Protein AF-A9KHM5-F1 (afdb_monomer_lite)

pLDDT: mean 89.19, std 10.15, range [40.72, 97.44]

Foldseek 3Di:
DVVVVVVVVVVVVVVVVVVVVVVVVVVVVLVCLVVVQDPDDDLPQDADQDDDDAQLQLQRLVCRQVSSVVDPGDSVVSLVPQPDADPRSHDDPVSSQVSVVVVVDDDDDDDDDPSVVSSVVRVSHRDDDDDD

Radius of gyration: 21.83 Å; chains: 1; bounding box: 55×41×56 Å

Organism: Lachnoclostridium phytofermentans (strain ATCC 700394 / DSM 18823 / ISDg) (NCBI:txid357809)

Sequence (132 aa):
MKSKMHLSKKIIFCAFICIAVLLGIFLAMNLYILLSTPKQYMITSENFIDYQPHYECSGYSSAYVLRSLGENANGLELYNNISNKNNDGTVSSEALVEFLKEKGYSVKLCSGTLMQLKHEISKGTPVTFNKF

Secondary structure (DSSP, 8-state):
-HHHHHHHHHHHHHHHHHHHHHHHHHHHHHHHHHHHS-S-----SS-------SS-HHHHHHHHHHHHTT----HHHHHHH--S--TTS---HHHHHHHHHHTT---------HHHHHHHHTTT--------

Structure (mmCIF, N/CA/C/O backbone):
data_AF-A9KHM5-F1
#
_entry.id   AF-A9KHM5-F1
#
loop_
_atom_site.group_PDB
_atom_site.id
_atom_site.type_symbol
_atom_site.label_atom_id
_atom_site.label_alt_id
_atom_site.label_comp_id
_atom_site.label_asym_id
_atom_site.label_entity_id
_atom_site.label_seq_id
_atom_site.pdbx_PDB_ins_code
_atom_site.Cartn_x
_atom_site.Cartn_y
_atom_site.Cartn_z
_atom_site.occupancy
_atom_site.B_iso_or_equiv
_atom_site.auth_seq_id
_atom_site.auth_comp_id
_atom_site.auth_asym_id
_atom_site.auth_atom_id
_atom_site.pdbx_PDB_model_num
ATOM 1 N N . MET A 1 1 ? -35.758 24.595 37.568 1.00 54.31 1 MET A N 1
ATOM 2 C CA . MET A 1 1 ? -34.459 23.934 37.857 1.00 54.31 1 MET A CA 1
ATOM 3 C C . MET A 1 1 ? -34.487 22.403 37.704 1.00 54.31 1 MET A C 1
ATOM 5 O O . MET A 1 1 ? -33.619 21.876 37.023 1.00 54.31 1 MET A O 1
ATOM 9 N N . LYS A 1 2 ? -35.494 21.680 38.233 1.00 55.06 2 LYS A N 1
ATOM 10 C CA . LYS A 1 2 ? -35.605 20.199 38.140 1.00 55.06 2 LYS A CA 1
ATOM 11 C C . LYS A 1 2 ? -35.641 19.612 36.711 1.00 55.06 2 LYS A C 1
ATOM 13 O O . LYS A 1 2 ? -35.027 18.580 36.479 1.00 55.06 2 LYS A O 1
ATOM 18 N N . SER A 1 3 ? -36.303 20.273 35.754 1.00 61.38 3 SER A N 1
ATOM 19 C CA . SER A 1 3 ? -36.415 19.791 34.360 1.00 61.38 3 SER A CA 1
ATOM 20 C C . SER A 1 3 ? -35.059 19.732 33.626 1.00 61.38 3 SER A C 1
ATOM 22 O O . SER A 1 3 ? -34.707 18.693 33.069 1.00 61.38 3 SER A O 1
ATOM 24 N N . LYS A 1 4 ? -34.225 2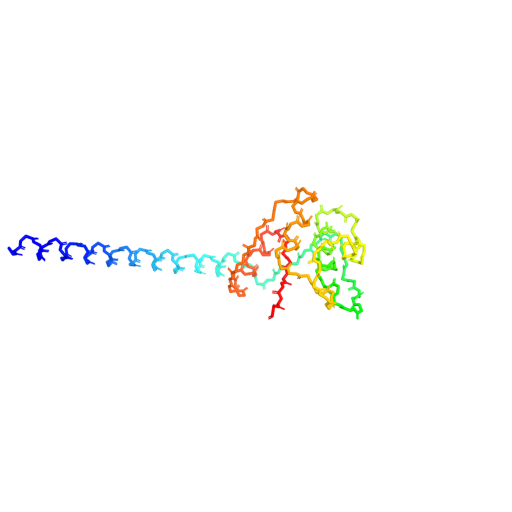0.783 33.740 1.00 61.19 4 LYS A N 1
ATOM 25 C CA . LYS A 1 4 ? -32.854 20.801 33.184 1.00 61.19 4 LYS A CA 1
ATOM 26 C C . LYS A 1 4 ? -31.978 19.668 33.740 1.00 61.19 4 LYS A C 1
ATOM 28 O O . LYS A 1 4 ? -31.200 19.081 32.999 1.00 61.19 4 LYS A O 1
ATOM 33 N N . MET A 1 5 ? -32.147 19.330 35.020 1.00 62.97 5 MET A N 1
ATOM 34 C CA . MET A 1 5 ? -31.382 18.281 35.706 1.00 62.97 5 MET A CA 1
ATOM 35 C C . MET A 1 5 ? -31.806 16.855 35.306 1.00 62.97 5 MET A C 1
ATOM 37 O O . MET A 1 5 ? -31.026 15.914 35.417 1.00 62.97 5 MET A O 1
ATOM 41 N N . HIS A 1 6 ? -33.045 16.674 34.841 1.00 65.94 6 HIS A N 1
ATOM 42 C CA . HIS A 1 6 ? -33.548 15.384 34.362 1.00 65.94 6 HIS A CA 1
ATOM 43 C C . HIS A 1 6 ? -33.201 15.145 32.884 1.00 65.94 6 HIS A C 1
ATOM 45 O O . HIS A 1 6 ? -32.979 14.004 32.476 1.00 65.94 6 HIS A O 1
ATOM 51 N N . LEU A 1 7 ? -33.126 16.226 32.099 1.00 75.12 7 LEU A N 1
ATOM 52 C CA . LEU A 1 7 ? -32.670 16.206 30.711 1.00 75.12 7 LEU A CA 1
ATOM 53 C C . LEU A 1 7 ? -31.170 15.882 30.622 1.00 75.12 7 LEU A C 1
ATOM 55 O O . LEU A 1 7 ? -30.788 15.028 29.827 1.00 75.12 7 LEU A O 1
ATOM 59 N N . SER A 1 8 ? -30.335 16.460 31.494 1.00 73.19 8 SER A N 1
ATOM 60 C CA . SER A 1 8 ? -28.897 16.150 31.541 1.00 73.19 8 SER A CA 1
ATOM 61 C C . SER A 1 8 ? -28.611 14.686 31.900 1.00 73.19 8 SER A C 1
ATOM 63 O O . SER A 1 8 ? -27.770 14.060 31.263 1.00 73.19 8 SER A O 1
ATOM 65 N N . LYS A 1 9 ? -29.357 14.091 32.842 1.00 81.19 9 LYS A N 1
ATOM 66 C CA . LYS A 1 9 ? -29.232 12.659 33.184 1.00 81.19 9 LYS A CA 1
ATOM 67 C C . LYS A 1 9 ? -29.601 11.729 32.024 1.00 81.19 9 LYS A C 1
ATOM 69 O O . LYS A 1 9 ? -28.917 10.733 31.813 1.00 81.19 9 LYS A O 1
ATOM 74 N N . LYS A 1 10 ? -30.649 12.057 31.256 1.00 85.88 10 LYS A N 1
ATOM 75 C CA . LYS A 1 10 ? -31.029 11.295 30.052 1.00 85.88 10 LYS A CA 1
ATOM 76 C C . LYS A 1 10 ? -29.957 11.390 28.966 1.00 85.88 10 LYS A C 1
ATOM 78 O O . LYS A 1 10 ? -29.628 10.375 28.369 1.00 85.88 10 LYS A O 1
ATOM 83 N N . ILE A 1 11 ? -29.378 12.574 28.758 1.00 90.06 11 ILE A N 1
ATOM 84 C CA . ILE A 1 11 ? -28.273 12.770 27.807 1.00 90.06 11 ILE A CA 1
ATOM 85 C C . ILE A 1 11 ? -27.055 11.933 28.212 1.00 90.06 11 ILE A C 1
ATOM 87 O O . ILE A 1 11 ? -26.498 11.238 27.369 1.00 90.06 11 ILE A O 1
ATOM 91 N N . ILE A 1 12 ? -26.679 11.943 29.495 1.00 90.19 12 ILE A N 1
ATOM 92 C CA . ILE A 1 12 ? -25.560 11.137 30.013 1.00 90.19 12 ILE A CA 1
ATOM 93 C C . ILE A 1 12 ? -25.824 9.641 29.807 1.00 90.19 12 ILE A C 1
ATOM 95 O O . ILE A 1 12 ? -24.943 8.917 29.352 1.00 90.19 12 ILE A O 1
ATOM 99 N N . PHE A 1 13 ? -27.041 9.179 30.094 1.00 92.06 13 PHE A N 1
ATOM 100 C CA . PHE A 1 13 ? -27.422 7.784 29.892 1.00 92.06 13 PHE A CA 1
ATOM 101 C C . PHE A 1 13 ? -27.379 7.376 28.411 1.00 92.06 13 PHE A C 1
ATOM 103 O O . PHE A 1 13 ? -26.796 6.347 28.077 1.00 92.06 13 PHE A O 1
ATOM 110 N N . CYS A 1 14 ? -27.915 8.205 27.509 1.00 92.75 14 CYS A N 1
ATOM 111 C CA . CYS A 1 14 ? -27.822 7.965 26.069 1.00 92.75 14 CYS A CA 1
ATOM 112 C C . CYS A 1 14 ? -26.366 7.961 25.586 1.00 92.75 14 CYS A C 1
ATOM 114 O O . CYS A 1 14 ? -25.988 7.080 24.823 1.00 92.75 14 CYS A O 1
ATOM 116 N N . ALA A 1 15 ? -25.534 8.895 26.055 1.00 94.12 15 ALA A N 1
ATOM 117 C CA . ALA A 1 15 ? -24.113 8.930 25.718 1.00 94.12 15 ALA A CA 1
ATOM 118 C C . ALA A 1 15 ? -23.394 7.651 26.172 1.00 94.12 15 ALA A C 1
ATOM 120 O O . ALA A 1 15 ? -22.602 7.095 25.415 1.00 94.12 15 ALA A O 1
ATOM 121 N N . PHE A 1 16 ? -23.716 7.143 27.364 1.00 95.69 16 PHE A N 1
ATOM 122 C CA . PHE A 1 16 ? -23.160 5.889 27.867 1.00 95.69 16 PHE A CA 1
ATOM 123 C C . PHE A 1 16 ? -23.555 4.690 26.995 1.00 95.69 16 PHE A C 1
ATOM 125 O O . PHE A 1 16 ? -22.695 3.886 26.639 1.00 95.69 16 PHE A O 1
ATOM 132 N N . ILE A 1 17 ? -24.826 4.602 26.585 1.00 96.12 17 ILE A N 1
ATOM 133 C CA . ILE A 1 17 ? -25.287 3.569 25.644 1.00 96.12 17 ILE A CA 1
ATOM 134 C C . ILE A 1 17 ? -24.542 3.688 24.313 1.00 96.12 17 ILE A C 1
ATOM 136 O O . ILE A 1 17 ? -24.035 2.686 23.814 1.00 96.12 17 ILE A O 1
ATOM 140 N N . CYS A 1 18 ? -24.424 4.896 23.756 1.00 96.12 18 CYS A N 1
ATOM 141 C CA . CYS A 1 18 ? -23.698 5.114 22.506 1.00 96.12 18 CYS A CA 1
ATOM 142 C C . CYS A 1 18 ? -22.238 4.653 22.612 1.00 96.12 18 CYS A C 1
ATOM 144 O O . CYS A 1 18 ? -21.759 3.944 21.732 1.00 96.12 18 CYS A O 1
ATOM 146 N N . ILE A 1 19 ? -21.544 4.998 23.700 1.00 96.50 19 ILE A N 1
ATOM 147 C CA . ILE A 1 19 ? -20.161 4.565 23.937 1.00 96.50 19 ILE A CA 1
ATOM 148 C C . ILE A 1 19 ? -20.080 3.037 24.038 1.00 96.50 19 ILE A C 1
ATOM 150 O O . ILE A 1 19 ? -19.224 2.434 23.394 1.00 96.50 19 ILE A O 1
ATOM 154 N N . ALA A 1 20 ? -20.979 2.400 24.791 1.00 96.44 20 ALA A N 1
ATOM 155 C CA . ALA A 1 20 ? -21.003 0.945 24.931 1.00 96.44 20 ALA A CA 1
ATOM 156 C C . ALA A 1 20 ? -21.229 0.237 23.584 1.00 96.44 20 ALA A C 1
ATOM 158 O O . ALA A 1 20 ? -20.549 -0.745 23.283 1.00 96.44 20 ALA A O 1
ATOM 159 N N . VAL A 1 21 ? -22.127 0.763 22.744 1.00 97.44 21 VAL A N 1
ATOM 160 C CA . VAL A 1 21 ? -22.369 0.245 21.389 1.00 97.44 21 VAL A CA 1
ATOM 161 C C . VAL A 1 21 ? -21.127 0.403 20.510 1.00 97.44 21 VAL A C 1
ATOM 163 O O . VAL A 1 21 ? -20.717 -0.561 19.865 1.00 97.44 21 VAL A O 1
ATOM 166 N N . LEU A 1 22 ? -20.488 1.577 20.514 1.00 96.94 22 LEU A N 1
ATOM 167 C CA . LEU A 1 22 ? -19.267 1.823 19.737 1.00 96.94 22 LEU A CA 1
ATOM 168 C C . LEU A 1 22 ? -18.121 0.892 20.158 1.00 96.94 22 LEU A C 1
ATOM 170 O O . LEU A 1 22 ? -17.442 0.328 19.299 1.00 96.94 22 LEU A O 1
ATOM 174 N N . LEU A 1 23 ? -17.940 0.679 21.465 1.00 96.19 23 LEU A N 1
ATOM 175 C CA . LEU A 1 23 ? -16.958 -0.269 21.996 1.00 96.19 23 LEU A CA 1
ATOM 176 C C . LEU A 1 23 ? -17.276 -1.709 21.580 1.00 96.19 23 LEU A C 1
ATOM 178 O O . LEU A 1 23 ? -16.374 -2.436 21.162 1.00 96.19 23 LEU A O 1
ATOM 182 N N . GLY A 1 24 ? -18.548 -2.112 21.638 1.00 97.06 24 GLY A N 1
ATOM 183 C CA . GLY A 1 24 ? -18.992 -3.429 21.183 1.00 97.06 24 GLY A CA 1
ATOM 184 C C . GLY A 1 24 ? -18.687 -3.669 19.703 1.00 97.06 24 GLY A C 1
ATOM 185 O O . GLY A 1 24 ? -18.116 -4.702 19.356 1.00 97.06 24 GLY A O 1
ATOM 186 N N . ILE A 1 25 ? -18.986 -2.693 18.839 1.00 95.69 25 ILE A N 1
ATOM 187 C CA . ILE A 1 25 ? -18.672 -2.750 17.401 1.00 95.69 25 ILE A CA 1
ATOM 188 C C . ILE A 1 25 ? -17.159 -2.847 17.181 1.00 95.69 25 ILE A C 1
ATOM 190 O O . ILE A 1 25 ? -16.703 -3.683 16.401 1.00 95.69 25 ILE A O 1
ATOM 194 N N . PHE A 1 26 ? -16.371 -2.027 17.881 1.00 92.94 26 PHE A N 1
ATOM 195 C CA . PHE A 1 26 ? -14.914 -2.050 17.769 1.00 92.94 26 PHE A CA 1
ATOM 196 C C . PHE A 1 26 ? -14.332 -3.423 18.13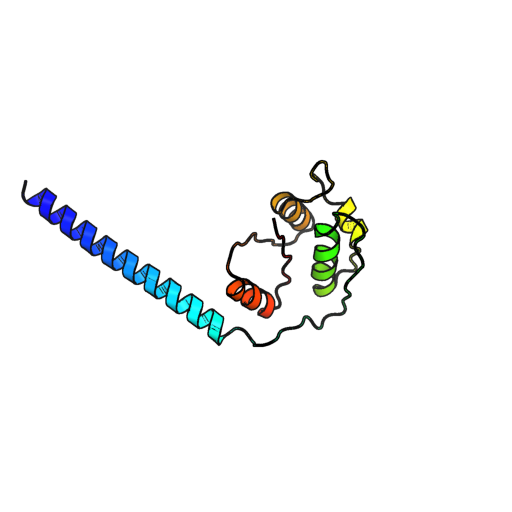9 1.00 92.94 26 PHE A C 1
ATOM 198 O O . PHE A 1 26 ? -13.513 -3.968 17.394 1.00 92.94 26 PHE A O 1
ATOM 205 N N . LEU A 1 27 ? -14.777 -4.016 19.250 1.00 94.44 27 LEU A N 1
ATOM 206 C CA . LEU A 1 27 ? -14.337 -5.345 19.685 1.00 94.44 27 LEU A CA 1
ATOM 207 C C . LEU A 1 27 ? -14.758 -6.437 18.696 1.00 94.44 27 LEU A C 1
ATOM 209 O O . LEU A 1 27 ? -13.932 -7.268 18.318 1.00 94.44 27 LEU A O 1
ATOM 213 N N . ALA A 1 28 ? -16.010 -6.404 18.233 1.00 96.00 28 ALA A N 1
ATOM 214 C CA . ALA A 1 28 ? -16.526 -7.362 17.260 1.00 96.00 28 ALA A CA 1
ATOM 215 C C . ALA A 1 28 ? -15.747 -7.312 15.937 1.00 96.00 28 ALA A C 1
ATOM 217 O O . ALA A 1 28 ? -15.381 -8.360 15.405 1.00 96.00 28 ALA A O 1
ATOM 218 N N . MET A 1 29 ? -15.423 -6.113 15.435 1.00 93.44 29 MET A N 1
ATOM 219 C CA . MET A 1 29 ? 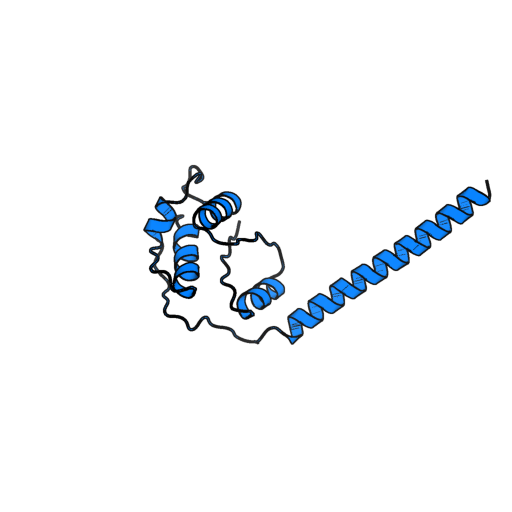-14.603 -5.961 14.229 1.00 93.44 29 MET A CA 1
ATOM 220 C C . MET A 1 29 ? -13.193 -6.524 14.413 1.00 93.44 29 MET A C 1
ATOM 222 O O . MET A 1 29 ? -12.714 -7.248 13.545 1.00 93.44 29 MET A O 1
ATOM 226 N N . ASN A 1 30 ? -12.523 -6.235 15.532 1.00 93.56 30 ASN A N 1
ATOM 227 C CA . ASN A 1 30 ? -11.183 -6.772 15.785 1.00 93.56 30 ASN A CA 1
ATOM 228 C C . ASN A 1 30 ? -11.192 -8.303 15.899 1.00 93.56 30 ASN A C 1
ATOM 230 O O . ASN A 1 30 ? -10.301 -8.958 15.359 1.00 93.56 30 ASN A O 1
ATOM 234 N N . LEU A 1 31 ? -12.213 -8.877 16.542 1.00 95.38 31 LEU A N 1
ATOM 235 C CA . LEU A 1 31 ? -12.380 -10.326 16.622 1.00 95.38 31 LEU A CA 1
ATOM 236 C C . LEU A 1 31 ? -12.642 -10.942 15.242 1.00 95.38 31 LEU A C 1
ATOM 238 O O . LEU A 1 31 ? -12.033 -11.952 14.898 1.00 95.38 31 LEU A O 1
ATOM 242 N N . TYR A 1 32 ? -13.495 -10.314 14.430 1.00 95.69 32 TYR A N 1
ATOM 243 C CA . TYR A 1 32 ? -13.736 -10.739 13.053 1.00 95.69 32 TYR A CA 1
ATOM 244 C C . TYR A 1 32 ? -12.442 -10.745 12.237 1.00 95.69 32 TYR A C 1
ATOM 246 O O . TYR A 1 32 ? -12.127 -11.748 11.599 1.00 95.69 32 TYR A O 1
ATOM 254 N N . ILE A 1 33 ? -11.664 -9.661 12.291 1.00 95.00 33 ILE A N 1
ATOM 255 C CA . ILE A 1 33 ? -10.372 -9.546 11.605 1.00 95.00 33 ILE A CA 1
ATOM 256 C C . ILE A 1 33 ? -9.428 -10.662 12.062 1.00 95.00 33 ILE A C 1
ATOM 258 O O . ILE A 1 33 ? -8.828 -11.336 11.227 1.00 95.00 33 ILE A O 1
ATOM 262 N N . LEU A 1 34 ? -9.324 -10.899 13.369 1.00 93.88 34 LEU A N 1
ATOM 263 C CA . LEU A 1 34 ? -8.454 -11.935 13.921 1.00 93.88 34 LEU A CA 1
ATOM 264 C C . LEU A 1 34 ? -8.822 -13.341 13.419 1.00 93.88 34 LEU A C 1
ATOM 266 O O . LEU A 1 34 ? -7.930 -14.125 13.109 1.00 93.88 34 LEU A O 1
ATOM 270 N N . LEU A 1 35 ? -10.118 -13.656 13.339 1.00 94.94 35 LEU A N 1
ATOM 271 C CA . LEU A 1 35 ? -10.606 -14.983 12.951 1.00 94.94 35 LEU A CA 1
ATOM 272 C C . LEU A 1 35 ? -10.624 -15.208 11.434 1.00 94.94 35 LEU A C 1
ATOM 274 O O . LEU A 1 35 ? -10.433 -16.333 10.982 1.00 94.94 35 LEU A O 1
ATOM 278 N N . SER A 1 36 ? -10.872 -14.156 10.652 1.00 94.88 36 SER A N 1
ATOM 279 C CA . SER A 1 36 ? -10.995 -14.238 9.189 1.00 94.88 36 SER A CA 1
ATOM 280 C C . SER A 1 36 ? -9.667 -14.081 8.448 1.00 94.88 36 SER A C 1
ATOM 282 O O . SER A 1 36 ? -9.580 -14.435 7.274 1.00 94.88 36 SER A O 1
ATOM 284 N N . THR A 1 37 ? -8.628 -13.560 9.106 1.00 95.31 37 THR A N 1
ATOM 285 C CA . THR A 1 37 ? -7.314 -13.380 8.479 1.00 95.31 37 THR A CA 1
ATOM 286 C C . THR A 1 37 ? -6.537 -14.698 8.488 1.00 95.31 37 THR A C 1
ATOM 288 O O . THR A 1 37 ? -6.297 -15.259 9.560 1.00 95.31 37 THR A O 1
ATOM 291 N N . PRO A 1 38 ? -6.094 -15.206 7.326 1.00 95.06 38 PRO A N 1
ATOM 292 C CA . PRO A 1 38 ? -5.284 -16.412 7.266 1.00 95.06 38 PRO A CA 1
ATOM 293 C C . PRO A 1 38 ? -3.914 -16.184 7.917 1.00 95.06 38 PRO A C 1
ATOM 295 O O . PRO A 1 38 ? -3.372 -15.079 7.925 1.00 95.06 38 PRO A O 1
ATOM 298 N N . LYS A 1 39 ? -3.308 -17.263 8.428 1.00 93.19 39 LYS A N 1
ATOM 299 C CA . LYS A 1 39 ? -1.968 -17.206 9.045 1.00 93.19 39 LYS A CA 1
ATOM 300 C C . LYS A 1 39 ? -0.882 -16.757 8.065 1.00 93.19 39 LYS A C 1
ATOM 302 O O . LYS A 1 39 ? 0.085 -16.124 8.477 1.00 93.19 39 LYS A O 1
ATOM 307 N N . GLN A 1 40 ? -1.049 -17.107 6.793 1.00 92.75 40 GLN A N 1
ATOM 308 C CA . GLN A 1 40 ? -0.150 -16.760 5.703 1.00 92.75 40 GLN A CA 1
ATOM 309 C C . GLN A 1 40 ? -0.965 -16.401 4.467 1.00 92.75 40 GLN A C 1
ATOM 311 O O . GLN A 1 40 ? -2.015 -16.993 4.212 1.00 92.75 40 GLN A O 1
ATOM 316 N N . TYR A 1 41 ? -0.463 -15.444 3.704 1.00 90.12 41 TYR A N 1
ATOM 317 C CA . TYR A 1 41 ? -1.051 -15.019 2.449 1.00 90.12 41 TYR A CA 1
ATOM 318 C C . TYR A 1 41 ? 0.077 -14.623 1.505 1.00 90.12 41 TYR A C 1
ATOM 320 O O . TYR A 1 41 ? 1.034 -13.975 1.929 1.00 90.12 41 TYR A O 1
ATOM 328 N N . MET A 1 42 ? -0.036 -15.025 0.246 1.00 87.00 42 MET A N 1
ATOM 329 C CA . MET A 1 42 ? 0.916 -14.680 -0.797 1.00 87.00 42 MET A CA 1
ATOM 330 C C . MET A 1 42 ? 0.144 -14.399 -2.077 1.00 87.00 42 MET A C 1
ATOM 332 O O . MET A 1 42 ? -0.761 -15.150 -2.438 1.00 87.00 42 MET A O 1
ATOM 336 N N . ILE A 1 43 ? 0.517 -13.322 -2.756 1.00 85.19 43 ILE A N 1
ATOM 337 C CA . ILE A 1 43 ? 0.013 -13.013 -4.089 1.00 85.19 43 ILE A CA 1
ATOM 338 C C . ILE A 1 43 ? 0.658 -14.001 -5.069 1.00 85.19 43 ILE A C 1
ATOM 340 O O . ILE A 1 43 ? 1.881 -14.106 -5.122 1.00 85.19 43 ILE A O 1
ATOM 344 N N . THR A 1 44 ? -0.162 -14.740 -5.816 1.00 88.06 44 THR A N 1
ATOM 345 C CA . THR A 1 44 ? 0.289 -15.804 -6.732 1.00 88.06 44 THR A CA 1
ATOM 346 C C . THR A 1 44 ? 0.328 -15.388 -8.200 1.00 88.06 44 THR A C 1
ATOM 348 O O . THR A 1 44 ? 0.793 -16.161 -9.033 1.00 88.06 44 THR A O 1
ATOM 351 N N . SER A 1 45 ? -0.161 -14.191 -8.531 1.00 88.75 45 SER A N 1
ATOM 352 C CA . SER A 1 45 ? -0.032 -13.609 -9.869 1.00 88.75 45 SER A CA 1
ATOM 353 C C . SER A 1 45 ? 1.440 -13.456 -10.252 1.00 88.75 45 SER A C 1
ATOM 355 O O . SER A 1 45 ? 2.275 -13.188 -9.384 1.00 88.75 45 SER A O 1
ATOM 357 N N . GLU A 1 46 ? 1.742 -13.545 -11.547 1.00 88.62 46 GLU A N 1
ATOM 358 C CA . GLU A 1 46 ? 3.084 -13.286 -12.065 1.00 88.62 46 GLU A CA 1
ATOM 359 C C . GLU A 1 46 ? 3.576 -11.903 -11.622 1.00 88.62 46 GLU A C 1
ATOM 361 O O . GLU A 1 46 ? 2.929 -10.881 -11.851 1.00 88.62 46 GLU A O 1
ATOM 366 N N . ASN A 1 47 ? 4.688 -11.885 -10.892 1.00 91.06 47 ASN A N 1
ATOM 367 C CA . ASN A 1 47 ? 5.205 -10.683 -10.265 1.00 91.06 47 ASN A CA 1
ATOM 368 C C . ASN A 1 47 ? 6.659 -10.891 -9.837 1.00 91.06 47 ASN A C 1
ATOM 370 O O . ASN A 1 47 ? 7.133 -12.022 -9.724 1.00 91.06 47 ASN A O 1
ATOM 374 N N . PHE A 1 48 ? 7.357 -9.803 -9.537 1.00 91.38 48 PHE A N 1
ATOM 375 C CA . PHE A 1 48 ? 8.719 -9.852 -9.027 1.00 91.38 48 PHE A CA 1
ATOM 376 C C . PHE A 1 48 ? 9.033 -8.636 -8.167 1.00 91.38 48 PHE A C 1
ATOM 378 O O . PHE A 1 48 ? 8.532 -7.534 -8.399 1.00 91.38 48 PHE A O 1
ATOM 385 N N . ILE A 1 49 ? 9.894 -8.856 -7.176 1.00 89.12 49 ILE A N 1
ATOM 386 C CA . ILE A 1 49 ? 10.499 -7.789 -6.385 1.00 89.12 49 ILE A CA 1
ATOM 387 C C . ILE A 1 49 ? 11.701 -7.278 -7.171 1.00 89.12 49 ILE A C 1
ATOM 389 O O . ILE A 1 49 ? 12.527 -8.067 -7.625 1.00 89.12 49 ILE A O 1
ATOM 393 N N . ASP A 1 50 ? 11.771 -5.965 -7.333 1.00 90.19 50 ASP A N 1
ATOM 394 C CA . ASP A 1 50 ? 12.800 -5.295 -8.117 1.00 90.19 50 ASP A CA 1
ATOM 395 C C . ASP A 1 50 ? 13.716 -4.474 -7.195 1.00 90.19 50 ASP A C 1
ATOM 397 O O . ASP A 1 50 ? 13.315 -4.088 -6.090 1.00 90.19 50 ASP A O 1
ATOM 401 N N . TYR A 1 51 ? 14.962 -4.261 -7.614 1.00 90.75 51 TYR A N 1
ATOM 402 C CA . TYR A 1 51 ? 15.963 -3.571 -6.805 1.00 90.75 51 TYR A CA 1
ATOM 403 C C . TYR A 1 51 ? 15.830 -2.059 -6.957 1.00 90.75 51 TYR A C 1
ATOM 405 O O . TYR A 1 51 ? 15.946 -1.516 -8.050 1.00 90.75 51 TYR A O 1
ATOM 413 N N . GLN A 1 52 ? 15.651 -1.380 -5.829 1.00 90.25 52 GLN A N 1
ATOM 414 C CA . GLN A 1 52 ? 15.491 0.061 -5.764 1.00 90.25 52 GLN A CA 1
ATOM 415 C C . GLN A 1 52 ? 16.767 0.720 -5.208 1.00 90.25 52 GLN A C 1
ATOM 417 O O . GLN A 1 52 ? 17.096 0.499 -4.040 1.00 90.25 52 GLN A O 1
ATOM 422 N N . PRO A 1 53 ? 17.470 1.555 -5.989 1.00 85.81 53 PRO A N 1
ATOM 423 C CA . PRO A 1 53 ? 18.752 2.123 -5.571 1.00 85.81 53 PRO A CA 1
ATOM 424 C C . PRO A 1 53 ? 18.644 3.366 -4.663 1.00 85.81 53 PRO A C 1
ATOM 426 O O . PRO A 1 53 ? 19.559 3.613 -3.881 1.00 85.81 53 PRO A O 1
ATOM 429 N N . HIS A 1 54 ? 17.560 4.152 -4.753 1.00 89.94 54 HIS A N 1
ATOM 430 C CA . HIS A 1 54 ? 17.420 5.456 -4.067 1.00 89.94 54 HIS A CA 1
ATOM 431 C C . HIS A 1 54 ? 16.054 5.614 -3.369 1.00 89.94 54 HIS A C 1
ATOM 433 O O . HIS A 1 54 ? 15.524 4.641 -2.850 1.00 89.94 54 HIS A O 1
ATOM 439 N N . TYR A 1 55 ? 15.453 6.813 -3.348 1.00 90.88 55 TYR A N 1
ATOM 440 C CA . TYR A 1 55 ? 14.163 7.133 -2.701 1.00 90.88 55 TYR A CA 1
ATOM 441 C C . TYR A 1 55 ? 12.920 6.808 -3.557 1.00 90.88 55 TYR A C 1
ATOM 443 O O . TYR A 1 55 ? 11.866 7.422 -3.433 1.00 90.88 55 TYR A O 1
ATOM 451 N N . GLU A 1 56 ? 13.028 5.806 -4.426 1.00 93.50 56 GLU A N 1
ATOM 452 C CA . GLU A 1 56 ? 12.050 5.483 -5.474 1.00 93.50 56 GLU A CA 1
ATOM 453 C C . GLU A 1 56 ? 10.942 4.509 -5.011 1.00 93.50 56 GLU A C 1
ATOM 455 O O . GLU A 1 56 ? 10.238 3.908 -5.826 1.00 93.50 56 GLU A O 1
ATOM 460 N N . CYS A 1 57 ? 10.760 4.330 -3.699 1.00 92.56 57 CYS A N 1
ATOM 461 C CA . CYS A 1 57 ? 9.989 3.215 -3.130 1.00 92.56 57 CYS A CA 1
ATOM 462 C C . CYS A 1 57 ? 8.542 3.207 -3.569 1.00 92.56 57 CYS A C 1
ATOM 464 O O . CYS A 1 57 ? 7.993 2.142 -3.849 1.00 92.56 57 CYS A O 1
ATOM 466 N N . SER A 1 58 ? 7.946 4.382 -3.713 1.00 93.62 58 SER A N 1
ATOM 467 C CA . SER A 1 58 ? 6.579 4.527 -4.191 1.00 93.62 58 SER A CA 1
ATOM 468 C C . SER A 1 58 ? 6.404 4.007 -5.618 1.00 93.62 58 SER A C 1
ATOM 470 O O . SER A 1 58 ? 5.377 3.401 -5.901 1.00 93.62 58 SER A O 1
ATOM 472 N N . GLY A 1 59 ? 7.399 4.152 -6.501 1.00 94.94 59 GLY A N 1
ATOM 473 C CA . GLY A 1 59 ? 7.331 3.603 -7.859 1.00 94.94 59 GLY A CA 1
ATOM 474 C C . GLY A 1 59 ? 7.480 2.084 -7.888 1.00 94.94 59 GLY A C 1
ATOM 475 O O . GLY A 1 59 ? 6.652 1.396 -8.479 1.00 94.94 59 GLY A O 1
ATOM 476 N N . TYR A 1 60 ? 8.480 1.543 -7.188 1.00 95.19 60 TYR A N 1
ATOM 477 C CA . TYR A 1 60 ? 8.760 0.099 -7.173 1.00 95.19 60 TYR A CA 1
ATOM 478 C C . TYR A 1 60 ? 7.674 -0.705 -6.452 1.00 95.19 60 TYR A C 1
ATOM 480 O O . TYR A 1 60 ? 7.215 -1.729 -6.961 1.00 95.19 60 TYR A O 1
ATOM 488 N N . SER A 1 61 ? 7.203 -0.221 -5.301 1.00 93.19 61 SER A N 1
ATOM 489 C CA . SER A 1 61 ? 6.087 -0.852 -4.585 1.00 93.19 61 SER A CA 1
ATOM 490 C C . SER A 1 61 ? 4.777 -0.767 -5.376 1.00 93.19 61 SER A C 1
ATOM 492 O O . SER A 1 61 ? 4.027 -1.743 -5.413 1.00 93.19 61 SER A O 1
ATOM 494 N N . SER A 1 62 ? 4.534 0.341 -6.087 1.00 94.19 62 SER A N 1
ATOM 495 C CA . SER A 1 62 ? 3.392 0.444 -7.002 1.00 94.19 62 SER A CA 1
ATOM 496 C C . SER A 1 62 ? 3.526 -0.504 -8.188 1.00 94.19 62 SER A C 1
ATOM 498 O O . SER A 1 62 ? 2.544 -1.141 -8.542 1.00 94.19 62 SER A O 1
ATOM 500 N N . ALA A 1 63 ? 4.716 -0.674 -8.774 1.00 94.62 63 ALA A N 1
ATOM 501 C CA . ALA A 1 63 ? 4.918 -1.620 -9.873 1.00 94.62 63 ALA A CA 1
ATOM 502 C C . ALA A 1 63 ? 4.606 -3.056 -9.445 1.00 94.62 63 ALA A C 1
ATOM 504 O O . ALA A 1 63 ? 3.912 -3.762 -10.170 1.00 94.62 63 ALA A O 1
ATOM 505 N N . TYR A 1 64 ? 5.043 -3.466 -8.250 1.00 92.81 64 TYR A N 1
ATOM 506 C CA . TYR A 1 64 ? 4.682 -4.769 -7.689 1.00 92.81 64 TYR A CA 1
ATOM 507 C C . TYR A 1 64 ? 3.158 -4.923 -7.570 1.00 92.81 64 TYR A C 1
ATOM 509 O O . TYR A 1 64 ? 2.588 -5.921 -8.004 1.00 92.81 64 TYR A O 1
ATOM 517 N N . VAL A 1 65 ? 2.472 -3.919 -7.023 1.00 92.06 65 VAL A N 1
ATOM 518 C CA . VAL A 1 65 ? 1.007 -3.915 -6.917 1.00 92.06 65 VAL A CA 1
ATOM 519 C C . VAL A 1 65 ? 0.340 -3.996 -8.295 1.00 92.06 65 VAL A C 1
ATOM 521 O O . VAL A 1 65 ? -0.522 -4.846 -8.503 1.00 92.06 65 VAL A O 1
ATOM 524 N N . LEU A 1 66 ? 0.744 -3.166 -9.252 1.00 92.69 66 LEU A N 1
ATOM 525 C CA . LEU A 1 66 ? 0.121 -3.111 -10.574 1.00 92.69 66 LEU A CA 1
ATOM 526 C C . LEU A 1 66 ? 0.368 -4.391 -11.384 1.00 92.69 66 LEU A C 1
ATOM 528 O O . LEU A 1 66 ? -0.561 -4.900 -12.006 1.00 92.69 66 LEU A O 1
ATOM 532 N N . ARG A 1 67 ? 1.560 -4.994 -11.293 1.00 93.44 67 ARG A N 1
ATOM 533 C CA . ARG A 1 67 ? 1.828 -6.318 -11.883 1.00 93.44 67 ARG A CA 1
ATOM 534 C C . ARG A 1 67 ? 0.908 -7.392 -11.328 1.00 93.44 67 ARG A C 1
ATOM 536 O O . ARG A 1 67 ? 0.405 -8.212 -12.088 1.00 93.44 67 ARG A O 1
ATOM 543 N N . SER A 1 68 ? 0.599 -7.341 -10.029 1.00 91.00 68 SER A N 1
ATOM 544 C CA . SER A 1 68 ? -0.368 -8.283 -9.452 1.00 91.00 68 SER A CA 1
ATOM 545 C C . SER A 1 68 ? -1.797 -8.130 -9.979 1.00 91.00 68 SER A C 1
ATOM 547 O O . SER A 1 68 ? -2.594 -9.060 -9.871 1.00 91.00 68 SER A O 1
ATOM 549 N N . LEU A 1 69 ? -2.104 -6.983 -10.589 1.00 89.94 69 LEU A N 1
ATOM 550 C CA . LEU A 1 69 ? -3.360 -6.708 -11.285 1.00 89.94 69 LEU A CA 1
ATOM 551 C C . LEU A 1 69 ? -3.299 -7.033 -12.788 1.00 89.94 69 LEU A C 1
ATOM 553 O O . LEU A 1 69 ? -4.287 -6.830 -13.488 1.00 89.94 69 LEU A O 1
ATOM 557 N N . GLY A 1 70 ? -2.173 -7.557 -13.280 1.00 91.31 70 GLY A N 1
ATOM 558 C CA . GLY A 1 70 ? -1.969 -7.919 -14.684 1.00 91.31 70 GLY A CA 1
ATOM 559 C C . GLY A 1 70 ? -1.324 -6.828 -15.542 1.00 91.31 70 GLY A C 1
ATOM 560 O O . GLY A 1 70 ? -1.229 -7.001 -16.755 1.00 91.31 70 GLY A O 1
ATOM 561 N N . GLU A 1 71 ? -0.867 -5.722 -14.951 1.00 93.31 71 GLU A N 1
ATOM 562 C CA . GLU A 1 71 ? -0.204 -4.646 -15.693 1.00 93.31 71 GLU A CA 1
ATOM 563 C C . GLU A 1 71 ? 1.280 -4.930 -15.924 1.00 93.31 71 GLU A C 1
ATOM 565 O O . GLU A 1 71 ? 2.008 -5.358 -15.025 1.00 93.31 71 GLU A O 1
ATOM 570 N N . ASN A 1 72 ? 1.782 -4.569 -17.103 1.00 94.38 72 ASN A N 1
ATOM 571 C CA . ASN A 1 72 ? 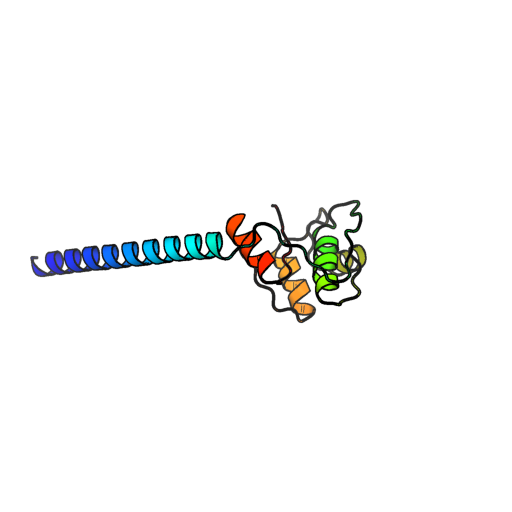3.221 -4.538 -17.341 1.00 94.38 72 ASN A CA 1
ATOM 572 C C . ASN A 1 72 ? 3.807 -3.214 -16.828 1.00 94.38 72 ASN A C 1
ATOM 574 O O . ASN A 1 72 ? 3.857 -2.222 -17.551 1.00 94.38 72 ASN A O 1
ATOM 578 N N . ALA A 1 73 ? 4.210 -3.189 -15.557 1.00 94.88 73 ALA A N 1
ATOM 579 C CA . ALA A 1 73 ? 4.698 -1.982 -14.894 1.00 94.88 73 ALA A CA 1
ATOM 580 C C . ALA A 1 73 ? 6.203 -2.036 -14.584 1.00 94.88 73 ALA A C 1
ATOM 582 O O . ALA A 1 73 ? 6.708 -3.044 -14.087 1.00 94.88 73 ALA A O 1
ATOM 583 N N . ASN A 1 74 ? 6.922 -0.927 -14.782 1.00 95.75 74 ASN A N 1
ATOM 584 C CA . ASN A 1 74 ? 8.312 -0.749 -14.347 1.00 95.75 74 ASN A CA 1
ATOM 585 C C . ASN A 1 74 ? 8.399 0.226 -13.155 1.00 95.75 74 ASN A C 1
ATOM 587 O O . ASN A 1 74 ? 7.772 1.283 -13.166 1.00 95.75 74 ASN A O 1
ATOM 591 N N . GLY A 1 75 ? 9.177 -0.126 -12.124 1.00 94.62 75 GLY A N 1
ATOM 592 C CA . GLY A 1 75 ? 9.269 0.656 -10.884 1.00 94.62 75 GLY A CA 1
ATOM 593 C C . GLY A 1 75 ? 9.842 2.058 -11.081 1.00 94.62 75 GLY A C 1
ATOM 594 O O . GLY A 1 75 ? 9.265 3.032 -10.592 1.00 94.62 75 GLY A O 1
ATOM 595 N N . LEU A 1 76 ? 10.933 2.166 -11.841 1.00 95.75 76 LEU A N 1
ATOM 596 C CA . LEU A 1 76 ? 11.594 3.436 -12.133 1.00 95.75 76 LEU A CA 1
ATOM 597 C C . LEU A 1 76 ? 10.748 4.313 -13.063 1.00 95.75 76 LEU A C 1
ATOM 599 O O . LEU A 1 76 ? 10.631 5.516 -12.843 1.00 95.75 76 LEU A O 1
ATOM 603 N N . GLU A 1 77 ? 10.117 3.715 -14.075 1.00 96.50 77 GLU A N 1
ATOM 604 C CA . GLU A 1 77 ? 9.211 4.434 -14.974 1.00 96.50 77 GLU A CA 1
ATOM 605 C C . GLU A 1 77 ? 8.022 5.031 -14.210 1.00 96.50 77 GLU A C 1
ATOM 607 O O . GLU A 1 77 ? 7.728 6.220 -14.350 1.00 96.50 77 GLU A O 1
ATOM 612 N N . LEU A 1 78 ? 7.372 4.240 -13.346 1.00 95.75 78 LEU A N 1
ATOM 613 C CA . LEU A 1 78 ? 6.301 4.746 -12.489 1.00 95.75 78 LEU A CA 1
ATOM 614 C C . LEU A 1 78 ? 6.803 5.868 -11.583 1.00 95.75 78 LEU A C 1
ATOM 616 O O . LEU A 1 78 ? 6.163 6.913 -11.523 1.00 95.75 78 LEU A O 1
ATOM 620 N N . TYR A 1 79 ? 7.946 5.681 -10.916 1.00 95.81 79 TYR A N 1
ATOM 621 C CA . TYR A 1 79 ? 8.526 6.708 -10.052 1.00 95.81 79 TYR A CA 1
ATOM 622 C C . TYR A 1 79 ? 8.763 8.028 -10.797 1.00 95.81 79 TYR A C 1
ATOM 624 O O . TYR A 1 79 ? 8.401 9.097 -10.297 1.00 95.81 79 TYR A O 1
ATOM 632 N N . ASN A 1 80 ? 9.332 7.967 -12.001 1.00 95.75 80 ASN A N 1
ATOM 633 C CA . ASN A 1 80 ? 9.611 9.150 -12.811 1.00 95.75 80 ASN A CA 1
ATOM 634 C C . ASN A 1 80 ? 8.326 9.884 -13.215 1.00 95.75 80 ASN A C 1
ATOM 636 O O . ASN A 1 80 ? 8.308 11.115 -13.180 1.00 95.75 80 ASN A O 1
ATOM 640 N N . ASN A 1 81 ? 7.251 9.141 -13.486 1.00 96.44 81 ASN A N 1
ATOM 641 C CA . ASN A 1 81 ? 5.947 9.680 -13.876 1.00 96.44 81 ASN A CA 1
ATOM 642 C C . ASN A 1 81 ? 5.129 10.281 -12.715 1.00 96.44 81 ASN A C 1
ATOM 644 O O . ASN A 1 81 ? 4.151 10.977 -12.976 1.00 96.44 81 ASN A O 1
ATOM 648 N N . ILE A 1 82 ? 5.494 10.040 -11.450 1.00 95.31 82 ILE A N 1
ATOM 649 C CA . ILE A 1 82 ? 4.818 10.661 -10.298 1.00 95.31 82 ILE A CA 1
ATOM 650 C C . ILE A 1 82 ? 5.176 12.154 -10.235 1.00 95.31 82 ILE A C 1
ATOM 652 O O . ILE A 1 82 ? 6.345 12.513 -10.098 1.00 95.31 82 ILE A O 1
ATOM 656 N N . SER A 1 83 ? 4.190 13.041 -10.308 1.00 93.31 83 SER A N 1
ATOM 657 C CA . SER A 1 83 ? 4.369 14.482 -10.088 1.00 93.31 83 SER A CA 1
ATOM 658 C C . SER A 1 83 ? 4.477 14.813 -8.588 1.00 93.31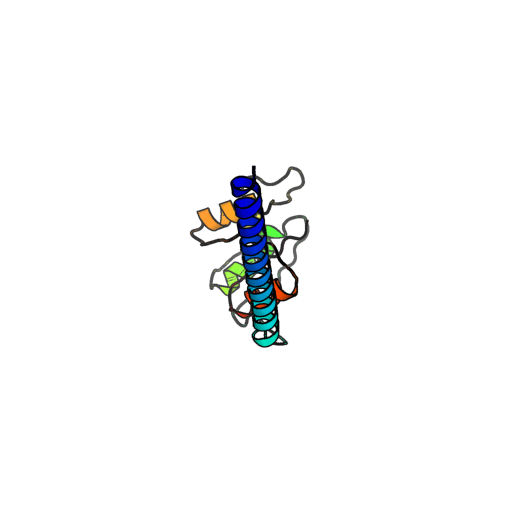 83 SER A C 1
ATOM 660 O O . SER A 1 83 ? 4.275 13.955 -7.732 1.00 93.31 83 SER A O 1
ATOM 662 N N . ASN A 1 84 ? 4.824 16.061 -8.246 1.00 93.12 84 ASN A N 1
ATOM 663 C CA . ASN A 1 84 ? 4.786 16.571 -6.863 1.00 93.12 84 ASN A CA 1
ATOM 664 C C . ASN A 1 84 ? 5.642 15.785 -5.841 1.00 93.12 84 ASN A C 1
ATOM 666 O O . ASN A 1 84 ? 5.281 15.664 -4.670 1.00 93.12 84 ASN A O 1
ATOM 670 N N . LYS A 1 85 ? 6.795 15.260 -6.278 1.00 94.38 85 LYS A N 1
ATOM 671 C CA . LYS A 1 85 ? 7.818 14.678 -5.394 1.00 94.38 85 LYS A CA 1
ATOM 672 C C . LYS A 1 85 ? 8.413 15.742 -4.465 1.00 94.38 85 LYS A C 1
ATOM 674 O O . LYS A 1 85 ? 8.551 16.903 -4.852 1.00 94.38 85 LYS A O 1
ATOM 679 N N . ASN A 1 86 ? 8.813 15.333 -3.265 1.00 92.88 86 ASN A N 1
ATOM 680 C CA . ASN A 1 86 ? 9.589 16.167 -2.352 1.00 92.88 86 ASN A CA 1
ATOM 681 C C . ASN A 1 86 ? 10.978 16.471 -2.942 1.00 92.88 86 ASN A C 1
ATOM 683 O O . ASN A 1 86 ? 11.458 15.779 -3.840 1.00 92.88 86 ASN A O 1
ATOM 687 N N . ASN A 1 87 ? 11.659 17.483 -2.398 1.00 92.44 87 ASN A N 1
ATOM 688 C CA . ASN A 1 87 ? 12.982 17.911 -2.876 1.00 92.44 87 ASN A CA 1
ATOM 689 C C . ASN A 1 87 ? 14.058 16.813 -2.791 1.00 92.44 87 ASN A C 1
ATOM 691 O O . ASN A 1 87 ? 15.036 16.858 -3.531 1.00 92.44 87 ASN A O 1
ATOM 695 N N . ASP A 1 88 ? 13.892 15.845 -1.891 1.00 92.00 88 ASP A N 1
ATOM 696 C CA . ASP A 1 88 ? 14.772 14.682 -1.735 1.00 92.00 88 ASP A CA 1
ATOM 697 C C . ASP A 1 88 ? 14.393 13.499 -2.650 1.00 92.00 88 ASP A C 1
ATOM 699 O O . ASP A 1 88 ? 15.057 12.465 -2.634 1.00 92.00 88 ASP A O 1
ATOM 703 N N . GLY A 1 89 ? 13.338 13.645 -3.457 1.00 91.94 89 GLY A N 1
ATOM 704 C CA . GLY A 1 89 ? 12.795 12.610 -4.334 1.00 91.94 89 GLY A CA 1
ATOM 705 C C . GLY A 1 89 ? 11.727 11.728 -3.684 1.00 91.94 89 GLY A C 1
ATOM 706 O O . GLY A 1 89 ? 11.079 10.954 -4.385 1.00 91.94 89 GLY A O 1
ATOM 707 N N . THR A 1 90 ? 11.476 11.842 -2.378 1.00 93.50 90 THR A N 1
ATOM 708 C CA . THR A 1 90 ? 10.427 11.044 -1.728 1.00 93.50 90 THR A CA 1
ATOM 709 C C . THR A 1 90 ? 9.028 11.444 -2.213 1.00 93.50 90 THR A C 1
ATOM 711 O O . THR A 1 90 ? 8.781 12.567 -2.652 1.00 93.50 90 THR A O 1
ATOM 714 N N . VAL A 1 91 ? 8.085 10.505 -2.149 1.00 93.62 91 VAL A N 1
ATOM 715 C CA . VAL A 1 91 ? 6.698 10.700 -2.599 1.00 93.62 91 VAL A CA 1
ATOM 716 C C . VAL A 1 91 ? 5.775 10.607 -1.387 1.00 93.62 91 VAL A C 1
ATOM 718 O O . VAL A 1 91 ? 5.768 9.587 -0.691 1.00 93.62 91 VAL A O 1
ATOM 721 N N . SER A 1 92 ? 4.975 11.649 -1.151 1.00 92.94 92 SER A N 1
ATOM 722 C CA . SER A 1 92 ? 3.944 11.628 -0.111 1.00 92.94 92 SER A CA 1
ATOM 723 C C . SER A 1 92 ? 2.817 10.651 -0.459 1.00 92.94 92 SER A C 1
ATOM 725 O O . SER A 1 92 ? 2.607 10.285 -1.619 1.00 92.94 92 SER A O 1
ATOM 727 N N . SER A 1 93 ? 2.055 10.223 0.548 1.00 91.31 93 SER A N 1
ATOM 728 C CA . SER A 1 93 ? 0.919 9.327 0.300 1.00 91.31 93 SER A CA 1
ATOM 729 C C . SER A 1 93 ? -0.154 10.001 -0.560 1.00 91.31 93 SER A C 1
ATOM 731 O O . SER A 1 93 ? -0.791 9.341 -1.375 1.00 91.31 93 SER A O 1
ATOM 733 N N . GLU A 1 94 ? -0.323 11.314 -0.428 1.00 93.06 94 GLU A N 1
ATOM 734 C CA . GLU A 1 94 ? -1.271 12.117 -1.197 1.00 93.06 94 GLU A CA 1
ATOM 735 C C . GLU A 1 94 ? -0.887 12.174 -2.678 1.00 93.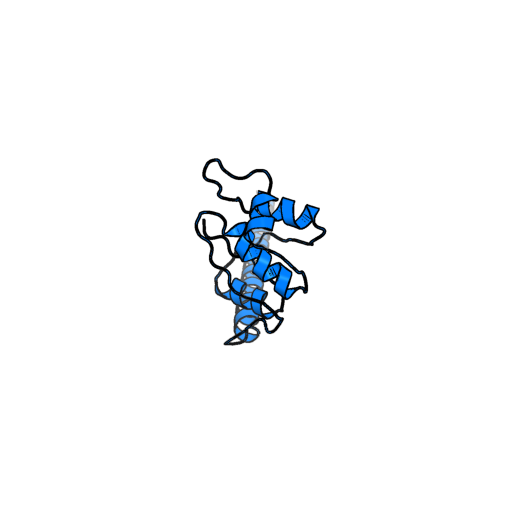06 94 GLU A C 1
ATOM 737 O O . GLU A 1 94 ? -1.730 11.879 -3.525 1.00 93.06 94 GLU A O 1
ATOM 742 N N . ALA A 1 95 ? 0.385 12.463 -2.984 1.00 93.94 95 ALA A N 1
ATOM 743 C CA . ALA A 1 95 ? 0.887 12.501 -4.359 1.00 93.94 95 ALA A CA 1
ATOM 744 C C . ALA A 1 95 ? 0.765 11.128 -5.041 1.00 93.94 95 ALA A C 1
ATOM 746 O O . ALA A 1 95 ? 0.388 11.032 -6.208 1.00 93.94 95 ALA A O 1
ATOM 747 N N . LEU A 1 96 ? 1.010 10.040 -4.299 1.00 94.62 96 LEU A N 1
ATOM 748 C CA . LEU A 1 96 ? 0.824 8.689 -4.827 1.00 94.62 96 LEU A CA 1
ATOM 749 C C . LEU A 1 96 ? -0.653 8.362 -5.104 1.00 94.62 96 LEU A C 1
ATOM 751 O O . LEU A 1 96 ? -0.971 7.739 -6.119 1.00 94.62 96 LEU A O 1
ATOM 755 N N . VAL A 1 97 ? -1.560 8.767 -4.210 1.00 94.00 97 VAL A N 1
ATOM 756 C CA . VAL A 1 97 ? -3.008 8.574 -4.393 1.00 94.00 97 VAL A CA 1
ATOM 757 C C . VAL A 1 97 ? -3.509 9.341 -5.614 1.00 94.00 97 VAL A C 1
ATOM 759 O O . VAL A 1 97 ? -4.310 8.796 -6.371 1.00 94.00 97 VAL A O 1
ATOM 762 N N . GLU A 1 98 ? -3.057 10.580 -5.803 1.00 94.69 98 GLU A N 1
ATOM 763 C CA . GLU A 1 98 ? -3.381 11.395 -6.976 1.00 94.69 98 GLU A CA 1
ATOM 764 C C . GLU A 1 98 ? -2.910 10.708 -8.263 1.00 94.69 98 GLU A C 1
ATOM 766 O O . GLU A 1 98 ? -3.740 10.388 -9.114 1.00 94.69 98 GLU A O 1
ATOM 771 N N . PHE A 1 99 ? -1.630 10.338 -8.335 1.00 95.19 99 PHE A N 1
ATOM 772 C CA . PHE A 1 99 ? -1.048 9.632 -9.480 1.00 95.19 99 PHE A CA 1
ATOM 773 C C . PHE A 1 99 ? -1.814 8.355 -9.860 1.00 95.19 99 PHE A C 1
ATOM 775 O O . PHE A 1 99 ? -2.135 8.120 -11.025 1.00 95.19 99 PHE A O 1
ATOM 782 N N . LEU A 1 100 ? -2.137 7.504 -8.884 1.00 93.88 100 LEU A N 1
ATOM 783 C CA . LEU A 1 100 ? -2.860 6.260 -9.154 1.00 93.88 100 LEU A CA 1
ATOM 784 C C . LEU A 1 100 ? -4.315 6.519 -9.590 1.00 93.88 100 LEU A C 1
ATOM 786 O O . LEU A 1 100 ? -4.830 5.802 -10.450 1.00 93.88 100 LEU A O 1
ATOM 790 N N . LYS A 1 101 ? -4.973 7.554 -9.052 1.00 94.75 101 LYS A N 1
ATOM 791 C CA . LYS A 1 101 ? -6.313 7.965 -9.502 1.00 94.75 101 LYS A CA 1
ATOM 792 C C . LYS A 1 101 ? -6.301 8.505 -10.927 1.00 94.75 101 LYS A C 1
ATOM 794 O O . LYS A 1 101 ? -7.201 8.166 -11.692 1.00 94.75 101 LYS A O 1
ATOM 799 N N . GLU A 1 102 ? -5.290 9.284 -11.303 1.00 94.69 102 GLU A N 1
ATOM 800 C CA . GLU A 1 102 ? -5.107 9.766 -12.680 1.00 94.69 102 GLU A CA 1
ATOM 801 C C . GLU A 1 102 ? -4.946 8.611 -13.678 1.00 94.69 102 GLU A C 1
ATOM 803 O O . GLU A 1 102 ? -5.430 8.693 -14.805 1.00 94.69 102 GLU A O 1
ATOM 808 N N . LYS A 1 103 ? -4.348 7.492 -13.250 1.00 92.12 103 LYS A N 1
ATOM 809 C CA . LYS A 1 103 ? -4.273 6.252 -14.042 1.00 92.12 103 LYS A CA 1
ATOM 810 C C . LYS A 1 103 ? -5.575 5.435 -14.066 1.00 92.12 103 LYS A C 1
ATOM 812 O O . LYS A 1 103 ? -5.607 4.385 -14.697 1.00 92.12 103 LYS A O 1
ATOM 817 N N . GLY A 1 104 ? -6.638 5.891 -13.399 1.00 93.75 104 GLY A N 1
ATOM 818 C CA . GLY A 1 104 ? -7.955 5.246 -13.395 1.00 93.75 104 GLY A CA 1
ATOM 819 C C . GLY A 1 104 ? -8.202 4.268 -12.241 1.00 93.75 104 GLY A C 1
ATOM 820 O O . GLY A 1 104 ? -9.231 3.591 -12.233 1.00 93.75 104 GLY A O 1
ATOM 821 N N . TYR A 1 105 ? -7.309 4.188 -11.249 1.00 91.88 105 TYR A N 1
ATOM 822 C CA . TYR A 1 105 ? -7.484 3.283 -10.112 1.00 91.88 105 TYR A CA 1
ATOM 823 C C . TYR A 1 105 ? -8.351 3.888 -9.002 1.00 91.88 105 TYR A C 1
ATOM 825 O O . TYR A 1 105 ? -8.222 5.054 -8.625 1.00 91.88 105 TYR A O 1
ATOM 833 N N . SER A 1 106 ? -9.196 3.051 -8.394 1.00 90.88 106 SER A N 1
ATOM 834 C CA . SER A 1 106 ? -9.912 3.400 -7.165 1.00 90.88 106 SER A CA 1
ATOM 835 C C . SER A 1 106 ? -9.004 3.198 -5.951 1.00 90.88 106 SER A C 1
ATOM 837 O O . SER A 1 106 ? -8.870 2.086 -5.442 1.00 90.88 106 SER A O 1
ATOM 839 N N . VAL A 1 107 ? -8.408 4.284 -5.460 1.00 91.12 107 VAL A N 1
ATOM 840 C CA . VAL A 1 107 ? -7.456 4.253 -4.340 1.00 91.12 107 VAL A CA 1
ATOM 841 C C . VAL A 1 107 ? -8.072 4.821 -3.069 1.00 91.12 107 VAL A C 1
ATOM 843 O O . VAL A 1 107 ? -8.679 5.896 -3.078 1.00 91.12 107 VAL A O 1
ATOM 846 N N . LYS A 1 108 ? -7.847 4.126 -1.951 1.00 89.06 108 LYS A N 1
ATOM 847 C CA . LYS A 1 108 ? -8.220 4.576 -0.611 1.00 89.06 108 LYS A CA 1
ATOM 848 C C . LYS A 1 108 ? -6.981 4.671 0.274 1.00 89.06 108 LYS A C 1
ATOM 850 O O . LYS A 1 108 ? -6.283 3.681 0.464 1.00 89.06 108 LYS A O 1
ATOM 855 N N . LEU A 1 109 ? -6.754 5.849 0.851 1.00 89.81 109 LEU A N 1
ATOM 856 C CA . LEU A 1 109 ? -5.760 6.026 1.904 1.00 89.81 109 LEU A CA 1
ATOM 857 C C . LEU A 1 109 ? -6.341 5.521 3.229 1.00 89.81 109 LEU A C 1
ATOM 859 O O . LEU A 1 109 ? -7.435 5.924 3.631 1.00 89.81 109 LEU A O 1
ATOM 863 N N . CYS A 1 110 ? -5.616 4.625 3.892 1.00 88.00 110 CYS A N 1
ATOM 864 C CA . CYS A 1 110 ? -6.039 3.985 5.132 1.00 88.00 110 CYS A CA 1
ATOM 865 C C . CYS A 1 110 ? -4.952 4.128 6.199 1.00 88.00 110 CYS A C 1
ATOM 867 O O . CYS A 1 110 ? -3.764 4.052 5.899 1.00 88.00 110 CYS A O 1
ATOM 869 N N . SER A 1 111 ? -5.371 4.253 7.456 1.00 88.38 111 SER A N 1
ATOM 870 C CA . SER A 1 111 ? -4.514 4.094 8.629 1.00 88.38 111 SER A CA 1
ATOM 871 C C . SER A 1 111 ? -5.052 2.958 9.496 1.00 88.38 111 SER A C 1
ATOM 873 O O . SER A 1 111 ? -6.257 2.696 9.526 1.00 88.38 111 SER A O 1
ATOM 875 N N . GLY A 1 112 ? -4.160 2.236 10.171 1.00 88.12 112 GLY A N 1
ATOM 876 C CA . GLY A 1 112 ? -4.562 1.083 10.964 1.00 88.12 112 GLY A CA 1
ATOM 877 C C . GLY A 1 112 ? -3.398 0.323 11.581 1.00 88.12 112 GLY A C 1
ATOM 878 O O . GLY A 1 112 ? -2.232 0.696 11.472 1.00 88.12 112 GLY A O 1
ATOM 879 N N . THR A 1 113 ? -3.746 -0.765 12.252 1.00 90.62 113 THR A N 1
ATOM 880 C CA . THR A 1 113 ? -2.811 -1.691 12.890 1.00 90.62 113 THR A CA 1
ATOM 881 C C . THR A 1 113 ? -2.240 -2.693 11.885 1.00 90.62 113 THR A C 1
ATOM 883 O O . THR A 1 113 ? -2.825 -2.953 10.833 1.00 90.62 113 THR A O 1
ATOM 886 N N . LEU A 1 114 ? -1.136 -3.353 12.248 1.00 89.38 114 LEU A N 1
ATOM 887 C CA . LEU A 1 114 ? -0.579 -4.461 11.461 1.00 89.38 114 LEU A CA 1
ATOM 888 C C . LEU A 1 114 ? -1.601 -5.589 11.229 1.00 89.38 114 LEU A C 1
ATOM 890 O O . LEU A 1 114 ? -1.584 -6.235 10.186 1.00 89.38 114 LEU A O 1
ATOM 894 N N . MET A 1 115 ? -2.498 -5.827 12.190 1.00 91.50 115 MET A N 1
ATOM 895 C CA . MET A 1 115 ? -3.553 -6.833 12.062 1.00 91.50 115 MET A CA 1
ATOM 896 C C . MET A 1 115 ? -4.554 -6.456 10.960 1.00 91.50 115 MET A C 1
ATOM 898 O O . MET A 1 115 ? -4.886 -7.292 10.124 1.00 91.50 115 MET A O 1
ATOM 902 N N . GLN A 1 116 ? -4.974 -5.189 10.914 1.00 91.69 116 GLN A N 1
ATOM 903 C CA . GLN A 1 116 ? -5.835 -4.665 9.848 1.00 91.69 116 GLN A CA 1
ATOM 904 C C . GLN A 1 116 ? -5.132 -4.708 8.487 1.00 91.69 116 GLN A C 1
ATOM 906 O O . GLN A 1 116 ? -5.741 -5.127 7.510 1.00 91.69 116 GLN A O 1
ATOM 911 N N . LEU A 1 117 ? -3.842 -4.360 8.427 1.00 90.25 117 LEU A N 1
ATOM 912 C CA . LEU A 1 117 ? -3.051 -4.453 7.197 1.00 90.25 117 LEU A CA 1
ATOM 913 C C . LEU A 1 117 ? -3.018 -5.887 6.644 1.00 90.25 117 LEU A C 1
ATOM 915 O O . LEU A 1 117 ? -3.306 -6.099 5.469 1.00 90.25 117 LEU A O 1
ATOM 919 N N . LYS A 1 118 ? -2.713 -6.879 7.493 1.00 91.44 118 LYS A N 1
ATOM 920 C CA . LYS A 1 118 ? -2.696 -8.298 7.095 1.00 91.44 118 LYS A CA 1
ATOM 921 C C . LYS A 1 118 ? -4.050 -8.764 6.559 1.00 91.44 118 LYS A C 1
ATOM 923 O O . LYS A 1 118 ? -4.092 -9.494 5.574 1.00 91.44 118 LYS A O 1
ATOM 928 N N . HIS A 1 119 ? -5.133 -8.322 7.192 1.00 92.44 119 HIS A N 1
ATOM 929 C CA . HIS A 1 119 ? -6.492 -8.641 6.772 1.00 92.44 119 HIS A CA 1
ATOM 930 C C . HIS A 1 119 ? -6.868 -8.024 5.426 1.00 92.44 119 HIS A C 1
ATOM 932 O O . HIS A 1 119 ? -7.485 -8.691 4.603 1.00 92.44 119 HIS A O 1
ATOM 938 N N . GLU A 1 120 ? -6.502 -6.764 5.174 1.00 89.81 120 GLU A N 1
ATOM 939 C CA . GLU A 1 120 ? -6.771 -6.138 3.874 1.00 89.81 120 GLU A CA 1
ATOM 940 C C . GLU A 1 120 ? -5.976 -6.809 2.751 1.00 89.81 120 GLU A C 1
ATOM 942 O O . GLU A 1 120 ? -6.545 -7.123 1.707 1.00 89.81 120 GLU A O 1
ATOM 947 N N . ILE A 1 121 ? -4.698 -7.122 2.992 1.00 88.81 121 ILE A N 1
ATOM 948 C CA . ILE A 1 121 ? -3.867 -7.859 2.031 1.00 88.81 121 ILE A CA 1
ATOM 949 C C . ILE A 1 121 ? -4.485 -9.233 1.724 1.00 88.81 121 ILE A C 1
ATOM 951 O O . ILE A 1 121 ? -4.532 -9.645 0.565 1.00 88.81 121 ILE A O 1
ATOM 955 N N . SER A 1 122 ? -5.015 -9.936 2.733 1.00 91.69 122 SER A N 1
ATOM 956 C CA . SER A 1 122 ? -5.576 -11.276 2.534 1.00 91.69 122 SER A CA 1
ATOM 957 C C . SER A 1 122 ? -6.885 -11.315 1.745 1.00 91.69 122 SER A C 1
ATOM 959 O O . SER A 1 122 ? -7.343 -12.401 1.399 1.00 91.69 122 SER A O 1
ATOM 961 N N . LYS A 1 123 ? -7.506 -10.164 1.462 1.00 89.44 123 LYS A N 1
ATOM 962 C CA . LYS A 1 123 ? -8.692 -10.078 0.591 1.00 89.44 123 LYS A CA 1
ATOM 963 C C . LYS A 1 123 ? -8.347 -10.147 -0.897 1.00 89.44 123 LYS A C 1
ATOM 965 O O . LYS A 1 123 ? -9.257 -10.123 -1.718 1.00 89.44 123 LYS A O 1
ATOM 970 N N . GLY A 1 124 ? -7.063 -10.198 -1.250 1.00 82.69 124 GLY A N 1
ATOM 971 C CA . GLY A 1 124 ? -6.628 -10.098 -2.643 1.00 82.69 124 GLY A CA 1
ATOM 972 C C . GLY A 1 124 ? -6.497 -8.672 -3.151 1.00 82.69 124 GLY A C 1
ATOM 973 O O . GLY A 1 124 ? -6.157 -8.479 -4.313 1.00 82.69 124 GLY A O 1
ATOM 974 N N . THR A 1 125 ? -6.715 -7.675 -2.293 1.00 75.12 125 THR A N 1
ATOM 975 C CA . THR A 1 125 ? -6.503 -6.273 -2.644 1.00 75.12 125 THR A CA 1
ATOM 976 C C . THR A 1 125 ? -5.012 -5.950 -2.544 1.00 75.12 125 THR A C 1
ATOM 978 O O . THR A 1 125 ? -4.426 -6.144 -1.475 1.00 75.12 125 THR A O 1
ATOM 981 N N . PRO A 1 126 ? -4.376 -5.432 -3.605 1.00 73.19 126 PRO A N 1
ATOM 982 C CA . PRO A 1 126 ? -2.998 -4.973 -3.518 1.00 73.19 126 PRO A CA 1
ATOM 983 C C . PRO A 1 126 ? -2.881 -3.788 -2.554 1.00 73.19 126 PRO A C 1
ATOM 985 O O . PRO A 1 126 ? -3.691 -2.860 -2.600 1.00 73.19 126 PRO A O 1
ATOM 988 N N . VAL A 1 127 ? -1.867 -3.800 -1.688 1.00 77.31 127 VAL A N 1
ATOM 989 C CA . VAL A 1 127 ? -1.640 -2.728 -0.710 1.00 77.31 127 VAL A CA 1
ATOM 990 C C . VAL A 1 127 ? -0.210 -2.224 -0.814 1.00 77.31 127 VAL A C 1
ATOM 992 O O . VAL A 1 127 ? 0.740 -2.993 -0.677 1.00 77.31 127 VAL A O 1
ATOM 995 N N . THR A 1 128 ? -0.061 -0.916 -0.997 1.00 77.06 128 THR A N 1
ATOM 996 C CA . THR A 1 128 ? 1.221 -0.216 -0.896 1.00 77.06 128 THR A CA 1
ATOM 997 C C . THR A 1 128 ? 1.405 0.280 0.537 1.00 77.06 128 THR A C 1
ATOM 999 O O . THR A 1 128 ? 0.521 0.937 1.088 1.00 77.06 128 THR A O 1
ATOM 1002 N N . PHE A 1 129 ? 2.537 -0.041 1.167 1.00 69.81 129 PHE A N 1
ATOM 1003 C CA . PHE A 1 129 ? 2.849 0.390 2.531 1.00 69.81 129 PHE A CA 1
ATOM 1004 C C . PHE A 1 129 ? 3.842 1.550 2.502 1.00 69.81 129 PHE A C 1
ATOM 1006 O O . PHE A 1 129 ? 4.923 1.416 1.933 1.00 69.81 129 PHE A O 1
ATOM 1013 N N . ASN A 1 130 ? 3.491 2.667 3.140 1.00 62.97 130 ASN A N 1
ATOM 1014 C CA . ASN A 1 130 ? 4.379 3.812 3.302 1.00 62.97 130 ASN A CA 1
ATOM 1015 C C . ASN A 1 130 ? 4.695 3.979 4.794 1.00 62.97 130 ASN A C 1
ATOM 1017 O O . ASN A 1 130 ? 3.784 4.143 5.609 1.00 62.97 130 ASN A O 1
ATOM 1021 N N . LYS A 1 131 ? 5.974 3.865 5.161 1.00 51.12 131 LYS A N 1
ATOM 1022 C CA . LYS A 1 131 ? 6.444 4.114 6.526 1.00 51.12 131 LYS A CA 1
ATOM 1023 C C . LYS A 1 131 ? 7.054 5.509 6.544 1.00 51.12 131 LYS A C 1
ATOM 1025 O O . LYS A 1 131 ? 8.156 5.681 6.035 1.00 51.12 131 LYS A O 1
ATOM 1030 N N . PHE A 1 132 ? 6.305 6.462 7.089 1.00 40.72 132 PHE A N 1
ATOM 1031 C CA . PHE A 1 132 ? 6.820 7.781 7.443 1.00 40.72 132 PHE A CA 1
ATOM 1032 C C . PHE A 1 132 ? 7.783 7.683 8.630 1.00 40.72 132 PHE A C 1
ATOM 1034 O O . PHE A 1 132 ? 7.542 6.822 9.515 1.00 40.72 132 PHE A O 1
#